Protein AF-A0A534JYT7-F1 (afdb_monomer_lite)

Structure (mmCIF, N/CA/C/O backbone):
data_AF-A0A534JYT7-F1
#
_entry.id   AF-A0A534JYT7-F1
#
loop_
_atom_site.group_PDB
_atom_site.id
_atom_site.type_symbol
_atom_site.label_atom_id
_atom_site.label_alt_id
_atom_site.label_comp_id
_atom_site.label_asym_id
_atom_site.label_entity_id
_atom_site.label_seq_id
_atom_site.pdbx_PDB_ins_code
_atom_site.Cartn_x
_atom_site.Cartn_y
_atom_site.Cartn_z
_atom_site.occupancy
_atom_site.B_iso_or_equiv
_atom_site.auth_seq_id
_atom_site.auth_comp_id
_atom_site.auth_asym_id
_atom_site.auth_atom_id
_atom_site.pdbx_PDB_model_num
ATOM 1 N N . MET A 1 1 ? -27.276 15.116 -18.207 1.00 42.22 1 MET A N 1
ATOM 2 C CA . MET A 1 1 ? -26.066 14.356 -18.590 1.00 42.22 1 MET A CA 1
ATOM 3 C C . MET A 1 1 ? -25.972 13.163 -17.653 1.00 42.22 1 MET A C 1
ATOM 5 O O . MET A 1 1 ? -25.553 13.329 -16.518 1.00 42.22 1 MET A O 1
ATOM 9 N N . ALA A 1 2 ? -26.489 12.004 -18.063 1.00 44.00 2 ALA A N 1
ATOM 10 C CA . ALA A 1 2 ? -26.330 10.777 -17.290 1.00 44.00 2 ALA A CA 1
ATOM 11 C C . ALA A 1 2 ? -24.912 10.260 -17.549 1.00 44.00 2 ALA A C 1
ATOM 13 O O . ALA A 1 2 ? -24.559 9.977 -18.691 1.00 44.00 2 ALA A O 1
ATOM 14 N N . THR A 1 3 ? -24.074 10.231 -16.518 1.00 52.25 3 THR A N 1
ATOM 15 C CA . THR A 1 3 ? -22.745 9.625 -16.580 1.00 52.25 3 THR A CA 1
ATOM 16 C C . THR A 1 3 ? -22.914 8.128 -16.798 1.00 52.25 3 THR A C 1
ATOM 18 O O . THR A 1 3 ? -23.460 7.409 -15.963 1.00 52.25 3 THR A O 1
ATOM 21 N N . ASP A 1 4 ? -22.483 7.665 -17.965 1.00 48.91 4 ASP A N 1
ATOM 22 C CA . ASP A 1 4 ? -22.637 6.290 -18.416 1.00 48.91 4 ASP A CA 1
ATOM 23 C C . ASP A 1 4 ? -21.633 5.387 -17.676 1.00 48.91 4 ASP A C 1
ATOM 25 O O . ASP A 1 4 ? -20.583 5.009 -18.196 1.00 48.91 4 ASP A O 1
ATOM 29 N N . ALA A 1 5 ? -21.920 5.084 -16.405 1.00 52.38 5 ALA A N 1
ATOM 30 C CA . ALA A 1 5 ? -21.049 4.338 -15.488 1.00 52.38 5 ALA A CA 1
ATOM 31 C C . ALA A 1 5 ? -20.598 2.968 -16.041 1.00 52.38 5 ALA A C 1
ATOM 33 O O . ALA A 1 5 ? -19.566 2.430 -15.633 1.00 52.38 5 ALA A O 1
ATOM 34 N N . ARG A 1 6 ? -21.340 2.423 -17.016 1.00 51.34 6 ARG A N 1
ATOM 35 C CA . ARG A 1 6 ? -21.021 1.178 -17.729 1.00 51.34 6 ARG A CA 1
ATOM 36 C C . ARG A 1 6 ? -19.762 1.283 -18.594 1.00 51.34 6 ARG A C 1
ATOM 38 O O . ARG A 1 6 ? -19.051 0.292 -18.734 1.00 51.34 6 ARG A O 1
ATOM 45 N N . THR A 1 7 ? -19.456 2.463 -19.135 1.00 54.25 7 THR A N 1
ATOM 46 C CA . THR A 1 7 ? -18.241 2.677 -19.942 1.00 54.25 7 THR A CA 1
ATOM 47 C C . THR A 1 7 ? -16.989 2.763 -19.069 1.00 54.25 7 THR A C 1
ATOM 49 O O . THR A 1 7 ? -15.990 2.118 -19.381 1.00 54.25 7 THR A O 1
ATOM 52 N N . GLY A 1 8 ? -17.077 3.457 -17.929 1.00 57.19 8 GLY A N 1
ATOM 53 C CA . GLY A 1 8 ? -15.963 3.653 -16.996 1.00 57.19 8 GLY A CA 1
ATOM 54 C C . GLY A 1 8 ? -15.476 2.360 -16.339 1.00 57.19 8 GLY A C 1
ATOM 55 O O . GLY A 1 8 ? -14.277 2.086 -16.312 1.00 57.19 8 GLY A O 1
ATOM 56 N N . PHE A 1 9 ? -16.396 1.512 -15.868 1.00 57.59 9 PHE A N 1
ATOM 57 C CA . PHE A 1 9 ? -16.016 0.262 -15.201 1.00 57.59 9 PHE A CA 1
ATOM 58 C C . PHE A 1 9 ? -15.329 -0.707 -16.176 1.00 57.59 9 PHE A C 1
ATOM 60 O O . PHE A 1 9 ? -14.263 -1.246 -15.881 1.00 57.59 9 PHE A O 1
ATOM 67 N N . ALA A 1 10 ? -15.887 -0.874 -17.380 1.00 59.84 10 ALA A N 1
ATOM 68 C CA . ALA A 1 10 ? -15.301 -1.717 -18.420 1.00 59.84 10 ALA A CA 1
ATOM 69 C C . ALA A 1 10 ? -13.931 -1.199 -18.901 1.00 59.84 10 ALA A C 1
ATOM 71 O O . ALA A 1 10 ? -13.044 -2.008 -19.186 1.00 59.84 10 ALA A O 1
ATOM 72 N N . SER A 1 11 ? -13.725 0.126 -18.959 1.00 65.31 11 SER A N 1
ATOM 73 C CA . SER A 1 11 ? -12.408 0.700 -19.257 1.00 65.31 11 SER A CA 1
ATOM 74 C C . SER A 1 11 ? -11.395 0.452 -18.140 1.00 65.31 11 SER A C 1
ATOM 76 O O . SER A 1 11 ? -10.273 0.054 -18.442 1.00 65.31 11 SER A O 1
ATOM 78 N N . SER A 1 12 ? -11.785 0.579 -16.866 1.00 66.31 12 SER A N 1
ATOM 79 C CA . SER A 1 12 ? -10.890 0.317 -15.729 1.00 66.31 12 SER A CA 1
ATOM 80 C C . SER A 1 12 ? -10.430 -1.141 -15.678 1.00 66.31 12 SER A C 1
ATOM 82 O O . SER A 1 12 ? -9.246 -1.400 -15.476 1.00 66.31 12 SER A O 1
ATOM 84 N N . TRP A 1 13 ? -11.324 -2.099 -15.946 1.00 65.00 13 TRP A N 1
ATOM 85 C CA . TRP A 1 13 ? -10.957 -3.518 -16.049 1.00 65.00 13 TRP A CA 1
ATOM 86 C C . TRP A 1 13 ? -9.996 -3.797 -17.201 1.00 65.00 13 TRP A C 1
ATOM 88 O O . TRP A 1 13 ? -9.064 -4.587 -17.063 1.00 65.00 13 TRP A O 1
ATOM 98 N N . ARG A 1 14 ? -10.201 -3.134 -18.341 1.00 71.94 14 ARG A N 1
ATOM 99 C CA . ARG A 1 14 ? -9.328 -3.282 -19.507 1.00 71.94 14 ARG A CA 1
ATOM 100 C C . ARG A 1 14 ? -7.946 -2.667 -19.272 1.00 71.94 14 ARG A C 1
ATOM 102 O O . ARG A 1 14 ? -6.963 -3.223 -19.754 1.00 71.94 14 ARG A O 1
ATOM 109 N N . GLU A 1 15 ? -7.864 -1.564 -18.531 1.00 69.81 15 GLU A N 1
ATOM 110 C CA . GLU A 1 15 ? -6.591 -0.981 -18.091 1.00 69.81 15 GLU A CA 1
ATOM 111 C C . GLU A 1 15 ? -5.851 -1.896 -17.114 1.00 69.81 15 GLU A C 1
ATOM 113 O O . GLU A 1 15 ? -4.660 -2.140 -17.300 1.00 69.81 15 GLU A O 1
ATOM 118 N N . LEU A 1 16 ? -6.554 -2.467 -16.131 1.00 66.81 16 LEU A N 1
ATOM 119 C CA . LEU A 1 16 ? -5.986 -3.459 -15.213 1.00 66.81 16 LEU A CA 1
ATOM 120 C C . LEU A 1 16 ? -5.466 -4.697 -15.956 1.00 66.81 16 LEU A C 1
ATOM 122 O O . LEU A 1 16 ? -4.387 -5.189 -15.648 1.00 66.81 16 LEU A O 1
ATOM 126 N N . ALA A 1 17 ? -6.183 -5.173 -16.976 1.00 71.00 17 ALA A N 1
ATOM 127 C CA . ALA A 1 17 ? -5.774 -6.339 -17.761 1.00 71.00 17 ALA A CA 1
ATOM 128 C C . ALA A 1 17 ? -4.509 -6.108 -18.611 1.00 71.00 17 ALA A C 1
ATOM 130 O O . ALA A 1 17 ? -3.848 -7.067 -19.002 1.00 71.00 17 ALA A O 1
ATOM 131 N N . ARG A 1 18 ? -4.174 -4.851 -18.924 1.00 79.81 18 ARG A N 1
ATOM 132 C CA . ARG A 1 18 ? -2.972 -4.474 -19.695 1.00 79.81 18 ARG A CA 1
ATOM 133 C C . ARG A 1 18 ? -1.846 -3.942 -18.813 1.00 79.81 18 ARG A C 1
ATOM 135 O O . ARG A 1 18 ? -0.859 -3.412 -19.319 1.00 79.81 18 ARG A O 1
ATOM 142 N N . MET A 1 19 ? -2.018 -4.042 -17.504 1.00 81.12 19 MET A N 1
ATOM 143 C CA . MET A 1 19 ? -1.093 -3.510 -16.529 1.00 81.12 19 MET A CA 1
ATOM 144 C C . MET A 1 19 ? 0.257 -4.239 -16.599 1.00 81.12 19 MET A C 1
ATOM 146 O O . MET A 1 19 ? 0.283 -5.472 -16.597 1.00 81.12 19 MET A O 1
ATOM 150 N N . PRO A 1 20 ? 1.386 -3.508 -16.628 1.00 82.75 20 PRO A N 1
ATOM 151 C CA . PRO A 1 20 ? 2.700 -4.122 -16.530 1.00 82.75 20 PRO A CA 1
ATOM 152 C C . PRO A 1 20 ? 2.831 -4.937 -15.239 1.00 82.75 20 PRO A C 1
ATOM 154 O O . PRO A 1 20 ? 2.499 -4.453 -14.155 1.00 82.75 20 PRO A O 1
ATOM 157 N N . THR A 1 21 ? 3.354 -6.161 -15.340 1.00 88.44 21 THR A N 1
ATOM 158 C CA . THR A 1 21 ? 3.386 -7.135 -14.234 1.00 88.44 21 THR A CA 1
ATOM 159 C C . THR A 1 21 ? 4.075 -6.600 -12.978 1.00 88.44 21 THR A C 1
ATOM 161 O O . THR A 1 21 ? 3.631 -6.874 -11.867 1.00 88.44 21 THR A O 1
ATOM 164 N N . PHE A 1 22 ? 5.114 -5.776 -13.135 1.00 85.81 22 PHE A N 1
ATOM 165 C CA . PHE A 1 22 ? 5.847 -5.182 -12.012 1.00 85.81 22 PHE A CA 1
ATOM 166 C C . PHE A 1 22 ? 5.006 -4.200 -11.181 1.00 85.81 22 PHE A C 1
ATOM 168 O O . PHE A 1 22 ? 5.313 -3.960 -10.018 1.00 85.81 22 PHE A O 1
ATOM 175 N N . GLN A 1 23 ? 3.926 -3.646 -11.738 1.00 89.75 23 GLN A N 1
ATOM 176 C CA . GLN A 1 23 ? 3.040 -2.744 -11.003 1.00 89.75 23 GLN A CA 1
ATOM 177 C C . GLN A 1 23 ? 2.010 -3.517 -10.161 1.00 89.75 23 GLN A C 1
ATOM 179 O O . GLN A 1 23 ? 1.426 -2.945 -9.239 1.00 89.75 23 GLN A O 1
ATOM 184 N N . VAL A 1 24 ? 1.751 -4.798 -10.471 1.00 91.94 24 VAL A N 1
ATOM 185 C CA . VAL A 1 24 ? 0.688 -5.600 -9.833 1.00 91.94 24 VAL A CA 1
ATOM 186 C C . VAL A 1 24 ? 0.878 -5.689 -8.314 1.00 91.94 24 VAL A C 1
ATOM 188 O O . VAL A 1 24 ? -0.090 -5.434 -7.595 1.00 91.94 24 VAL A O 1
ATOM 191 N N . PRO A 1 25 ? 2.094 -5.941 -7.788 1.00 93.69 25 PRO A N 1
ATOM 192 C CA . PRO A 1 25 ? 2.328 -5.926 -6.346 1.00 93.69 25 PRO A CA 1
ATOM 193 C C . PRO A 1 25 ? 2.029 -4.569 -5.695 1.00 93.69 25 PRO A C 1
ATOM 195 O O . PRO A 1 25 ? 1.471 -4.540 -4.603 1.00 93.69 25 PRO A O 1
ATOM 198 N N . VAL A 1 26 ? 2.325 -3.449 -6.371 1.00 94.44 26 VAL A N 1
ATOM 199 C CA . VAL A 1 26 ? 2.047 -2.095 -5.851 1.00 94.44 26 VAL A CA 1
ATOM 200 C C . VAL A 1 26 ? 0.550 -1.864 -5.697 1.00 94.44 26 VAL A C 1
ATOM 202 O O . VAL A 1 26 ? 0.099 -1.402 -4.650 1.00 94.44 26 VAL A O 1
ATOM 205 N N . VAL A 1 27 ? -0.232 -2.203 -6.724 1.00 94.00 27 VAL A N 1
ATOM 206 C CA . VAL A 1 27 ? -1.688 -2.022 -6.677 1.00 94.00 27 VAL A CA 1
ATOM 207 C C . VAL A 1 27 ? -2.316 -2.950 -5.650 1.00 94.00 27 VAL A C 1
ATOM 209 O O . VAL A 1 27 ? -3.147 -2.494 -4.873 1.00 94.00 27 VAL A O 1
ATOM 212 N N . LEU A 1 28 ? -1.898 -4.218 -5.590 1.00 93.88 28 LEU A N 1
ATOM 213 C CA . LEU A 1 28 ? -2.399 -5.157 -4.586 1.00 93.88 28 LEU A CA 1
ATOM 214 C C . LEU A 1 28 ? -2.061 -4.698 -3.166 1.00 93.88 28 LEU A C 1
ATOM 216 O O . LEU A 1 28 ? -2.954 -4.644 -2.326 1.00 93.88 28 LEU A O 1
ATOM 220 N N . GLY A 1 29 ? -0.806 -4.325 -2.906 1.00 94.50 29 GLY A N 1
ATOM 221 C CA . GLY A 1 29 ? -0.377 -3.828 -1.601 1.00 94.50 29 GLY A CA 1
ATOM 222 C C . GLY A 1 29 ? -1.163 -2.588 -1.182 1.00 94.50 29 GLY A C 1
ATOM 223 O O . GLY A 1 29 ? -1.782 -2.582 -0.119 1.00 94.50 29 GLY A O 1
ATOM 224 N N . GLY A 1 30 ? -1.220 -1.575 -2.051 1.00 93.69 30 GLY A N 1
ATOM 225 C CA . GLY A 1 30 ? -1.929 -0.327 -1.772 1.00 93.69 30 GLY A CA 1
ATOM 226 C C . GLY A 1 30 ? -3.435 -0.514 -1.573 1.00 93.69 30 GLY A C 1
ATOM 227 O O . GLY A 1 30 ? -4.015 0.012 -0.623 1.00 93.69 30 GLY A O 1
ATOM 228 N N . PHE A 1 31 ? -4.070 -1.312 -2.433 1.00 95.81 31 PHE A N 1
ATOM 229 C CA . PHE A 1 31 ? -5.506 -1.576 -2.373 1.00 95.81 31 PHE A CA 1
ATOM 230 C C . PHE A 1 31 ? -5.902 -2.383 -1.134 1.00 95.81 31 PHE A C 1
ATOM 232 O O . PHE A 1 31 ? -6.856 -2.017 -0.449 1.00 95.81 31 PHE A O 1
ATOM 239 N N . ILE A 1 32 ? -5.162 -3.453 -0.816 1.00 96.06 32 ILE A N 1
ATOM 240 C CA . ILE A 1 32 ? -5.427 -4.278 0.370 1.00 96.06 32 ILE A CA 1
ATOM 241 C C . ILE A 1 32 ? -5.228 -3.449 1.640 1.00 96.06 32 ILE A C 1
ATOM 243 O O . ILE A 1 32 ? -6.086 -3.498 2.518 1.00 96.06 32 ILE A O 1
ATOM 247 N N . ALA A 1 33 ? -4.157 -2.651 1.730 1.00 96.25 33 ALA A N 1
ATOM 248 C CA . ALA A 1 33 ? -3.920 -1.783 2.885 1.00 96.25 33 ALA A CA 1
ATOM 249 C C . ALA A 1 33 ? -5.092 -0.818 3.111 1.00 96.25 33 ALA A C 1
ATOM 251 O O . ALA A 1 33 ? -5.643 -0.754 4.212 1.00 96.25 33 ALA A O 1
ATOM 252 N N . ALA A 1 34 ? -5.533 -0.136 2.049 1.00 96.25 34 ALA A N 1
ATOM 253 C CA . ALA A 1 34 ? -6.637 0.809 2.134 1.00 96.25 34 ALA A CA 1
ATOM 254 C C . ALA A 1 34 ? -7.959 0.133 2.526 1.00 96.25 34 ALA A C 1
ATOM 256 O O . ALA A 1 34 ? -8.641 0.604 3.436 1.00 96.25 34 ALA A O 1
ATOM 257 N N . LEU A 1 35 ? -8.312 -0.987 1.887 1.00 96.06 35 LEU A N 1
ATOM 258 C CA . LEU A 1 35 ? -9.551 -1.700 2.201 1.00 96.06 35 LEU A CA 1
ATOM 259 C C . LEU A 1 35 ? -9.562 -2.262 3.616 1.00 96.06 35 LEU A C 1
ATOM 261 O O . LEU A 1 35 ? -10.567 -2.126 4.310 1.00 96.06 35 LEU A O 1
ATOM 265 N N . VAL A 1 36 ? -8.469 -2.887 4.054 1.00 95.75 36 VAL A N 1
ATOM 266 C CA . VAL A 1 36 ? -8.404 -3.457 5.401 1.00 95.75 36 VAL A CA 1
ATOM 267 C C . VAL A 1 36 ? -8.507 -2.351 6.445 1.00 95.75 36 VAL A C 1
ATOM 269 O O . VAL A 1 36 ? -9.264 -2.516 7.397 1.00 95.75 36 VAL A O 1
ATOM 272 N N . GLY A 1 37 ? -7.855 -1.201 6.243 1.00 93.62 37 GLY A N 1
ATOM 273 C CA . GLY A 1 37 ? -8.025 -0.040 7.119 1.00 93.62 37 GLY A CA 1
ATOM 274 C C . GLY A 1 37 ? -9.484 0.432 7.194 1.00 93.62 37 GLY A C 1
ATOM 275 O O . GLY A 1 37 ? -10.050 0.537 8.282 1.00 93.62 37 GLY A O 1
ATOM 276 N N . ILE A 1 38 ? -10.131 0.631 6.040 1.00 94.94 38 ILE A N 1
ATOM 277 C CA . ILE A 1 38 ? -11.539 1.063 5.966 1.00 94.94 38 ILE A CA 1
ATOM 278 C C . ILE A 1 38 ? -12.470 0.062 6.663 1.00 94.94 38 ILE A C 1
ATOM 280 O O . ILE A 1 38 ? -13.314 0.460 7.466 1.00 94.94 38 ILE A O 1
ATOM 284 N N . PHE A 1 39 ? -12.326 -1.234 6.381 1.00 95.69 39 PHE A N 1
ATOM 285 C CA . PHE A 1 39 ? -13.197 -2.253 6.963 1.00 95.69 39 PHE A CA 1
ATOM 286 C C . PHE A 1 39 ? -12.957 -2.445 8.454 1.00 95.69 39 PHE A C 1
ATOM 288 O O . PHE A 1 39 ? -13.925 -2.602 9.192 1.00 95.69 39 PHE A O 1
ATOM 295 N N . THR A 1 40 ? -11.704 -2.379 8.907 1.00 94.06 40 THR A N 1
ATOM 296 C CA . THR A 1 40 ? -11.378 -2.447 10.339 1.00 94.06 40 THR A CA 1
ATOM 297 C C . THR A 1 40 ? -12.116 -1.344 11.089 1.00 94.06 40 THR A C 1
ATOM 299 O O . THR A 1 40 ? -12.852 -1.633 12.029 1.00 94.06 40 THR A O 1
ATOM 302 N N . TYR A 1 41 ? -12.044 -0.105 10.590 1.00 92.69 41 TYR A N 1
ATOM 303 C CA . TYR A 1 41 ? -12.783 1.002 11.189 1.00 92.69 41 TYR A CA 1
ATOM 304 C C . TYR A 1 41 ? -14.303 0.797 11.168 1.00 92.69 41 TYR A C 1
ATOM 306 O O . TYR A 1 41 ? -14.975 1.005 12.178 1.00 92.69 41 TYR A O 1
ATOM 314 N N . ALA A 1 42 ? -14.854 0.378 10.026 1.00 92.94 42 ALA A N 1
ATOM 315 C CA . ALA A 1 42 ? -16.290 0.159 9.887 1.00 92.94 42 ALA A CA 1
ATOM 316 C C . ALA A 1 42 ? -16.802 -0.899 10.878 1.00 92.94 42 ALA A C 1
ATOM 318 O O . ALA A 1 42 ? -17.847 -0.707 11.500 1.00 92.94 42 ALA A O 1
ATOM 319 N N . PHE A 1 43 ? -16.060 -1.992 11.071 1.00 93.31 43 PHE A N 1
ATOM 320 C CA . PHE A 1 43 ? -16.428 -3.026 12.034 1.00 93.31 43 PHE A CA 1
ATOM 321 C C . PHE A 1 43 ? -16.327 -2.548 13.480 1.00 93.31 43 PHE A C 1
ATOM 323 O O . PHE A 1 43 ? -17.197 -2.895 14.278 1.00 93.31 43 PHE A O 1
ATOM 330 N N . ASP A 1 44 ? -15.324 -1.741 13.819 1.00 91.19 44 ASP A N 1
ATOM 331 C CA . ASP A 1 44 ? -15.195 -1.177 15.164 1.00 91.19 44 ASP A CA 1
ATOM 332 C C . ASP A 1 44 ? -16.350 -0.219 15.484 1.00 91.19 44 ASP A C 1
ATOM 334 O O . ASP A 1 44 ? -16.947 -0.309 16.559 1.00 91.19 44 ASP A O 1
ATOM 338 N N . ALA A 1 45 ? -16.749 0.618 14.522 1.00 91.56 45 ALA A N 1
ATOM 339 C CA . ALA A 1 45 ? -17.907 1.497 14.663 1.00 91.56 45 ALA A CA 1
ATOM 340 C C . ALA A 1 45 ? -19.224 0.716 14.833 1.00 91.56 45 ALA A C 1
ATOM 342 O O . ALA A 1 45 ? -20.041 1.045 15.695 1.00 91.56 45 ALA A O 1
ATOM 343 N N . VAL A 1 46 ? -19.421 -0.358 14.057 1.00 93.69 46 VAL A N 1
ATOM 344 C CA . VAL A 1 46 ? -20.605 -1.229 14.176 1.00 93.69 46 VAL A CA 1
ATOM 345 C C . VAL A 1 46 ? -20.641 -1.930 15.534 1.00 93.69 46 VAL A C 1
ATOM 347 O O . VAL A 1 46 ? -21.679 -1.929 16.192 1.00 93.69 46 VAL A O 1
ATOM 350 N N . LYS A 1 47 ? -19.513 -2.487 15.992 1.00 92.44 47 LYS A N 1
ATOM 351 C CA . LYS A 1 47 ? -19.420 -3.159 17.299 1.00 92.44 47 LYS A CA 1
ATOM 352 C C . LYS A 1 47 ? -19.703 -2.209 18.458 1.00 92.44 47 LYS A C 1
ATOM 354 O O . LYS A 1 47 ? -20.356 -2.604 19.417 1.00 92.44 47 LYS A O 1
ATOM 359 N N . ALA A 1 48 ? -19.237 -0.967 18.363 1.00 91.12 48 ALA A N 1
ATOM 360 C CA . ALA A 1 48 ? -19.490 0.057 19.369 1.00 91.12 48 ALA A CA 1
ATOM 361 C C . ALA A 1 48 ? -20.881 0.706 19.249 1.00 91.12 48 ALA A C 1
ATOM 363 O O . ALA A 1 48 ? -21.271 1.455 20.141 1.00 91.12 48 ALA A O 1
ATOM 364 N N . SER A 1 49 ? -21.620 0.452 18.158 1.00 89.62 49 SER A N 1
ATOM 365 C CA . SER A 1 49 ? -22.867 1.158 17.809 1.00 89.62 49 SER A CA 1
ATOM 366 C C . SER A 1 49 ? -22.731 2.688 17.855 1.00 89.62 49 SER A C 1
ATOM 368 O O . SER A 1 49 ? -23.681 3.406 18.160 1.00 89.62 49 SER A O 1
ATOM 370 N N . ALA A 1 50 ? -21.529 3.193 17.574 1.00 87.56 50 ALA A N 1
ATOM 371 C CA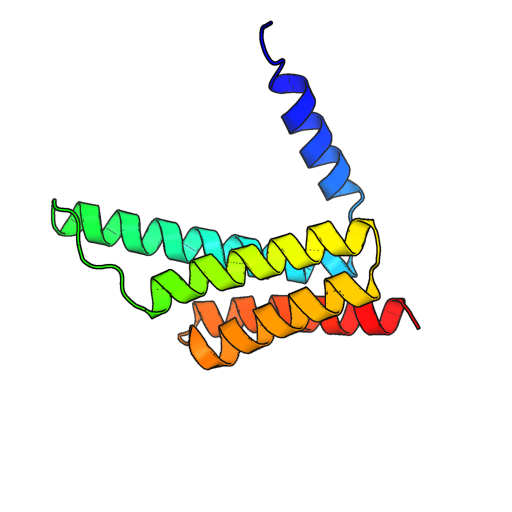 . ALA A 1 50 ? -21.170 4.599 17.679 1.00 87.56 50 ALA A CA 1
ATOM 372 C C . ALA A 1 50 ? -19.950 4.904 16.802 1.00 87.56 50 ALA A C 1
ATOM 374 O O . ALA A 1 50 ? -19.197 4.012 16.415 1.00 87.56 50 ALA A O 1
ATOM 375 N N . ILE A 1 51 ? -19.728 6.186 16.516 1.00 85.25 51 ILE A N 1
ATOM 376 C CA . ILE A 1 51 ? -18.488 6.637 15.883 1.00 85.25 51 ILE A CA 1
ATOM 377 C C . ILE A 1 51 ? -17.369 6.540 16.921 1.00 85.25 51 ILE A C 1
ATOM 379 O O . ILE A 1 51 ? -17.409 7.211 17.952 1.00 85.25 51 ILE A O 1
ATOM 383 N N . VAL A 1 52 ? -16.375 5.700 16.641 1.00 85.94 52 VAL A N 1
ATOM 384 C CA . VAL A 1 52 ? -15.212 5.480 17.511 1.00 85.94 52 VAL A CA 1
ATOM 385 C C . VAL A 1 52 ? -14.028 6.295 16.994 1.00 85.94 52 VAL A C 1
ATOM 387 O O . VAL A 1 52 ? -13.938 6.595 15.799 1.00 85.94 52 VAL A O 1
ATOM 390 N N . ALA A 1 53 ? -13.110 6.658 17.889 1.00 89.12 53 ALA A N 1
ATOM 391 C CA . ALA A 1 53 ? -11.821 7.210 17.497 1.00 89.12 53 ALA A CA 1
ATOM 392 C C . ALA A 1 53 ? -11.048 6.193 16.640 1.00 89.12 53 ALA A C 1
ATOM 394 O O . ALA A 1 53 ? -10.912 5.029 17.013 1.00 89.12 53 ALA A O 1
ATOM 395 N N . VAL A 1 54 ? -10.546 6.637 15.487 1.00 88.50 54 VAL A N 1
ATOM 396 C CA . VAL A 1 54 ? -9.758 5.790 14.585 1.00 88.50 54 VAL A CA 1
ATOM 397 C C . VAL A 1 54 ? -8.368 5.579 15.189 1.00 88.50 54 VAL A C 1
ATOM 399 O O . VAL A 1 54 ? -7.718 6.546 15.593 1.00 88.50 54 VAL A O 1
ATOM 402 N N . SER A 1 55 ? -7.888 4.335 15.234 1.00 90.19 55 SER A N 1
ATOM 403 C CA . SER A 1 55 ? -6.512 4.059 15.655 1.00 90.19 55 SER A CA 1
ATOM 404 C C . SER A 1 55 ? -5.506 4.591 14.628 1.00 90.19 55 SER A C 1
ATOM 406 O O . SER A 1 55 ? -5.778 4.645 13.426 1.00 90.19 55 SER A O 1
ATOM 408 N N . ALA A 1 56 ? -4.312 4.965 15.096 1.00 91.12 56 ALA A N 1
ATOM 409 C CA . ALA A 1 56 ? -3.258 5.468 14.217 1.00 91.12 56 ALA A CA 1
ATOM 410 C C . ALA A 1 56 ? -2.875 4.443 13.132 1.00 91.12 56 ALA A C 1
ATOM 412 O O . ALA A 1 56 ? -2.720 4.813 11.974 1.00 91.12 56 ALA A O 1
ATOM 413 N N . GLU A 1 57 ? -2.806 3.155 13.484 1.00 91.19 57 GLU A N 1
ATOM 414 C CA . GLU A 1 57 ? -2.557 2.056 12.540 1.00 91.19 57 GLU A CA 1
ATOM 415 C C . GLU A 1 57 ? -3.555 2.063 11.378 1.00 91.19 57 GLU A C 1
ATOM 417 O O . GLU A 1 57 ? -3.153 2.053 10.214 1.00 91.19 57 GLU A O 1
ATOM 422 N N . VAL A 1 58 ? -4.853 2.153 11.678 1.00 92.44 58 VAL A N 1
ATOM 423 C CA . VAL A 1 58 ? -5.904 2.170 10.655 1.00 92.44 58 VAL A CA 1
ATOM 424 C C . VAL A 1 58 ? -5.773 3.395 9.751 1.00 92.44 58 VAL A C 1
ATOM 426 O O . VAL A 1 58 ? -5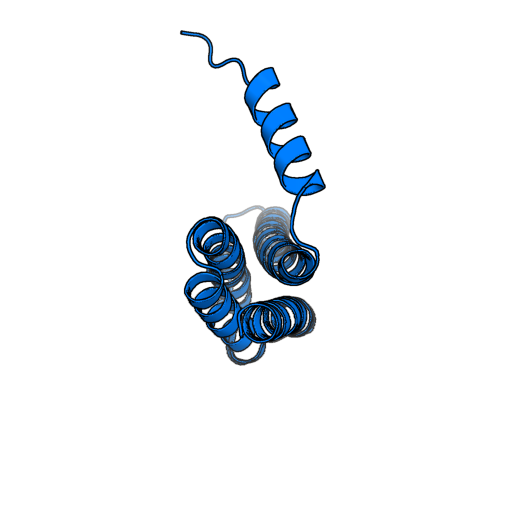.880 3.271 8.530 1.00 92.44 58 VAL A O 1
ATOM 429 N N . ILE A 1 59 ? -5.481 4.565 10.323 1.00 94.69 59 ILE A N 1
ATOM 430 C CA . ILE A 1 59 ? -5.236 5.789 9.549 1.00 94.69 59 ILE A CA 1
ATOM 431 C C . ILE A 1 59 ? -4.048 5.589 8.598 1.00 94.69 59 ILE A C 1
ATOM 433 O O . ILE A 1 59 ? -4.147 5.894 7.409 1.00 94.69 59 ILE A O 1
ATOM 437 N N . TYR A 1 60 ? -2.934 5.052 9.097 1.00 95.75 60 TYR A N 1
ATOM 438 C CA . TYR A 1 60 ? -1.724 4.855 8.303 1.00 95.75 60 TYR A CA 1
ATOM 439 C C . TYR A 1 60 ? -1.902 3.810 7.203 1.00 95.75 60 TYR A C 1
ATOM 441 O O . TYR A 1 60 ? -1.434 4.036 6.086 1.00 95.75 60 TYR A O 1
ATOM 449 N N . LEU A 1 61 ? -2.627 2.718 7.463 1.00 96.12 61 LEU A N 1
ATOM 450 C CA . LEU A 1 61 ? -2.985 1.734 6.438 1.00 96.12 61 LEU A CA 1
ATOM 451 C C . LEU A 1 61 ? -3.738 2.385 5.274 1.00 96.12 61 LEU A C 1
ATOM 453 O O . LEU A 1 61 ? -3.409 2.144 4.112 1.00 96.12 61 LEU A O 1
ATOM 457 N N . VAL A 1 62 ? -4.706 3.253 5.576 1.00 96.19 62 VAL A N 1
ATOM 458 C CA . VAL A 1 62 ? -5.481 3.951 4.544 1.00 96.19 62 VAL A CA 1
ATOM 459 C C . VAL A 1 62 ? -4.617 4.950 3.784 1.00 96.19 62 VAL A C 1
ATOM 461 O O . VAL A 1 62 ? -4.563 4.897 2.556 1.00 96.19 62 VAL A O 1
ATOM 464 N N . ILE A 1 63 ? -3.910 5.838 4.487 1.00 96.69 63 ILE A N 1
ATOM 465 C CA . ILE A 1 63 ? -3.118 6.902 3.856 1.00 96.69 63 ILE A CA 1
ATOM 466 C C . ILE A 1 63 ? -2.013 6.312 2.976 1.00 96.69 63 ILE A C 1
ATOM 468 O O . ILE A 1 63 ? -1.896 6.670 1.802 1.00 96.69 63 ILE A O 1
ATOM 472 N N . PHE A 1 64 ? -1.216 5.386 3.509 1.00 96.94 64 PHE A N 1
ATOM 473 C CA . PHE A 1 64 ? -0.107 4.816 2.750 1.00 96.94 64 PHE A CA 1
ATOM 474 C C . PHE A 1 64 ? -0.578 3.800 1.705 1.00 96.94 64 PHE A C 1
ATOM 476 O O . PHE A 1 64 ? 0.036 3.702 0.642 1.00 96.94 64 PHE A O 1
ATOM 483 N N . GLY A 1 65 ? -1.713 3.130 1.928 1.00 95.50 65 GLY A N 1
ATOM 484 C CA . GLY A 1 65 ? -2.385 2.350 0.891 1.00 95.50 65 GLY A CA 1
ATOM 485 C C . GLY A 1 65 ? -2.763 3.207 -0.321 1.00 95.50 65 GLY A C 1
ATOM 486 O O . GLY A 1 65 ? -2.428 2.873 -1.461 1.00 95.50 65 GLY A O 1
ATOM 487 N N . ILE A 1 66 ? -3.362 4.378 -0.076 1.00 97.00 66 ILE A N 1
ATOM 488 C CA . ILE A 1 66 ? -3.681 5.365 -1.118 1.00 97.00 66 ILE A CA 1
ATOM 489 C C . ILE A 1 66 ? -2.408 5.863 -1.807 1.00 97.00 66 ILE A C 1
A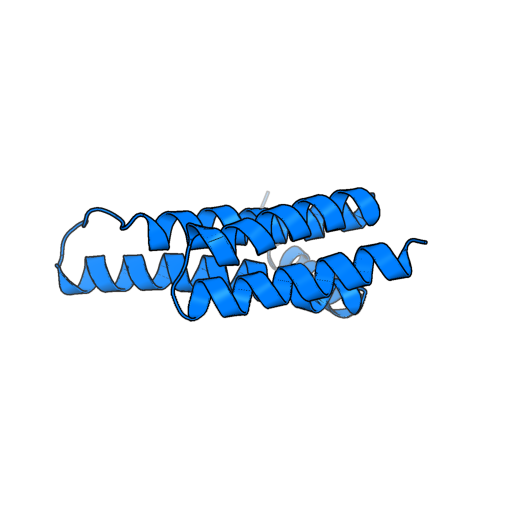TOM 491 O O . ILE A 1 66 ? -2.375 5.923 -3.034 1.00 97.00 66 ILE A O 1
ATOM 495 N N . PHE A 1 67 ? -1.339 6.172 -1.069 1.00 96.00 67 PHE A N 1
ATOM 496 C CA . PHE A 1 67 ? -0.072 6.581 -1.684 1.00 96.00 67 PHE A CA 1
ATOM 497 C C . PHE A 1 67 ? 0.531 5.503 -2.590 1.00 96.00 67 PHE A C 1
ATOM 499 O O . PHE A 1 67 ? 1.047 5.844 -3.654 1.00 96.00 67 PHE A O 1
ATOM 506 N N . GLY A 1 68 ? 0.393 4.216 -2.258 1.00 93.19 68 GLY A N 1
ATOM 507 C CA . GLY A 1 68 ? 0.753 3.126 -3.170 1.00 93.19 68 GLY A CA 1
ATOM 508 C C . GLY A 1 68 ? -0.020 3.192 -4.496 1.00 93.19 68 GLY A C 1
ATOM 509 O O . GLY A 1 68 ? 0.570 3.114 -5.575 1.00 93.19 68 GLY A O 1
ATOM 510 N N . LEU A 1 69 ? -1.334 3.435 -4.434 1.00 95.62 69 LEU A N 1
ATOM 511 C CA . LEU A 1 69 ? -2.192 3.594 -5.619 1.00 95.62 69 LEU A CA 1
ATOM 512 C C . LEU A 1 69 ? -1.888 4.875 -6.418 1.00 95.62 69 LEU A C 1
ATOM 514 O O . LEU A 1 69 ? -1.975 4.883 -7.651 1.00 95.62 69 LEU A O 1
ATOM 518 N N . ILE A 1 70 ? -1.483 5.952 -5.741 1.00 94.06 70 ILE A N 1
ATOM 519 C CA . ILE A 1 70 ? -0.965 7.158 -6.397 1.00 94.06 70 ILE A CA 1
ATOM 520 C C . ILE A 1 70 ? 0.344 6.829 -7.118 1.00 94.06 70 ILE A C 1
ATOM 522 O O . ILE A 1 70 ? 0.495 7.207 -8.276 1.00 94.06 70 ILE A O 1
ATOM 526 N N . GLY A 1 71 ? 1.253 6.070 -6.499 1.00 91.88 71 GLY A N 1
ATOM 527 C CA . GLY A 1 71 ? 2.486 5.606 -7.139 1.00 91.88 71 GLY A CA 1
ATOM 528 C C . GLY A 1 71 ? 2.220 4.827 -8.430 1.00 9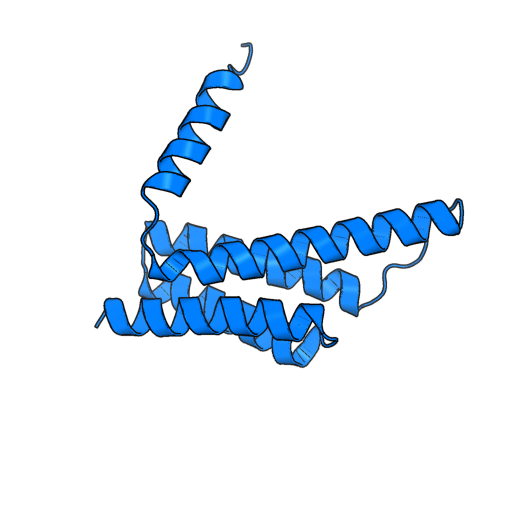1.88 71 GLY A C 1
ATOM 529 O O . GLY A 1 71 ? 2.852 5.090 -9.455 1.00 91.88 71 GLY A O 1
ATOM 530 N N . TYR A 1 72 ? 1.212 3.951 -8.437 1.00 92.75 72 TYR A N 1
ATOM 531 C CA . TYR A 1 72 ? 0.730 3.307 -9.664 1.00 92.75 72 TYR A CA 1
ATOM 532 C C . TYR A 1 72 ? 0.237 4.322 -10.708 1.00 92.75 72 TYR A C 1
ATOM 534 O O . TYR A 1 72 ? 0.649 4.267 -11.866 1.00 92.75 72 TYR A O 1
ATOM 542 N N . SER A 1 73 ? -0.597 5.282 -10.305 1.00 91.56 73 SER A N 1
ATOM 543 C CA . SER A 1 73 ? -1.130 6.302 -11.219 1.00 91.56 73 SER A CA 1
ATOM 544 C C . SER A 1 73 ? -0.018 7.155 -11.840 1.00 91.56 73 SER A C 1
ATOM 546 O O . SER A 1 73 ? -0.010 7.377 -13.048 1.00 91.56 73 SER A O 1
ATOM 548 N N . VAL A 1 74 ? 0.973 7.561 -11.043 1.00 93.25 74 VAL A N 1
ATOM 549 C CA . VAL A 1 74 ? 2.163 8.290 -11.511 1.00 93.25 74 VAL A CA 1
ATOM 550 C C . VAL A 1 74 ? 3.006 7.422 -12.452 1.00 93.25 74 VAL A C 1
ATOM 552 O O . VAL A 1 74 ? 3.518 7.927 -13.452 1.00 93.25 74 VAL A O 1
ATOM 555 N N . SER A 1 75 ? 3.089 6.110 -12.201 1.00 91.25 75 SER A N 1
ATOM 556 C CA . SER A 1 75 ? 3.837 5.163 -13.044 1.00 91.25 75 SER A CA 1
ATOM 557 C C . SER A 1 75 ? 3.302 5.057 -14.474 1.00 91.25 75 SER A C 1
ATOM 559 O O . SER A 1 75 ? 4.050 4.653 -15.361 1.00 91.25 75 SER A O 1
ATOM 561 N N . LYS A 1 76 ? 2.040 5.441 -14.726 1.00 88.12 76 LYS A N 1
ATOM 562 C CA . LYS A 1 76 ? 1.477 5.519 -16.087 1.00 88.12 76 LYS A CA 1
ATOM 563 C C . LYS A 1 76 ? 2.149 6.601 -16.942 1.00 88.12 76 LYS A C 1
ATOM 565 O O . LYS A 1 76 ? 2.144 6.497 -18.164 1.00 88.12 76 LYS A O 1
ATOM 570 N N . HIS A 1 77 ? 2.726 7.620 -16.306 1.00 91.50 77 HIS A N 1
ATOM 571 C CA . HIS A 1 77 ? 3.411 8.729 -16.973 1.00 91.50 77 HIS A CA 1
ATOM 572 C C . HIS A 1 77 ? 4.930 8.659 -16.811 1.00 91.50 77 HIS A C 1
ATOM 574 O O . HIS A 1 77 ? 5.667 8.999 -17.732 1.00 91.50 77 HIS A O 1
ATOM 580 N N . ASN A 1 78 ? 5.408 8.225 -15.642 1.00 93.31 78 ASN A N 1
ATOM 581 C CA . ASN A 1 78 ? 6.826 8.070 -15.351 1.00 93.31 78 ASN A CA 1
ATOM 582 C C . ASN A 1 78 ? 7.030 6.933 -14.337 1.00 93.31 78 ASN A C 1
ATOM 584 O O . ASN A 1 78 ? 6.741 7.084 -13.147 1.00 93.31 78 ASN A O 1
ATOM 588 N N . VAL A 1 79 ? 7.549 5.799 -14.819 1.00 92.00 79 VAL A N 1
ATOM 589 C CA . VAL A 1 79 ? 7.752 4.580 -14.018 1.00 92.00 79 VAL A CA 1
ATOM 590 C C . VAL A 1 79 ? 8.718 4.811 -12.856 1.00 92.00 79 VAL A C 1
ATOM 592 O O . VAL A 1 79 ? 8.468 4.309 -11.763 1.00 92.00 79 VAL A O 1
ATOM 595 N N . GLN A 1 80 ? 9.780 5.596 -13.046 1.00 93.50 80 GLN A N 1
ATOM 596 C CA . GLN A 1 80 ? 10.762 5.869 -11.996 1.00 93.50 80 GLN A CA 1
ATOM 597 C C . GLN A 1 80 ? 10.136 6.663 -10.843 1.00 93.50 80 GLN A C 1
ATOM 599 O O . GLN A 1 80 ? 10.227 6.251 -9.687 1.00 93.50 80 GLN A O 1
ATOM 604 N N . ASN A 1 81 ? 9.438 7.757 -11.153 1.00 95.00 81 ASN A N 1
ATOM 605 C CA . ASN A 1 81 ? 8.768 8.581 -10.145 1.00 95.00 81 ASN A CA 1
ATOM 606 C C . ASN A 1 81 ? 7.667 7.800 -9.426 1.00 95.00 81 ASN A C 1
ATOM 608 O O . ASN A 1 81 ? 7.563 7.853 -8.202 1.00 95.00 81 ASN A O 1
ATOM 612 N N . GLY A 1 82 ? 6.863 7.042 -10.172 1.00 93.94 82 GLY A N 1
ATOM 613 C CA . GLY A 1 82 ? 5.803 6.233 -9.584 1.00 93.94 82 GLY A CA 1
ATOM 614 C C . GLY A 1 82 ? 6.340 5.112 -8.691 1.00 93.94 82 GLY A C 1
ATOM 615 O O . GLY A 1 82 ? 5.798 4.879 -7.610 1.00 93.94 82 GLY A O 1
ATOM 616 N N . SER A 1 83 ? 7.463 4.496 -9.072 1.00 94.88 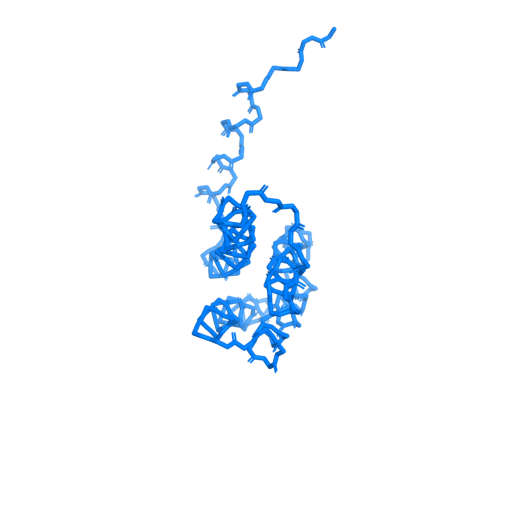83 SER A N 1
ATOM 617 C CA . SER A 1 83 ? 8.146 3.495 -8.247 1.00 94.88 83 SER A CA 1
ATOM 618 C C . SER A 1 83 ? 8.746 4.101 -6.976 1.00 94.88 83 SER A C 1
ATOM 620 O O . SER A 1 83 ? 8.694 3.471 -5.927 1.00 94.88 83 SER A O 1
ATOM 622 N N . LEU A 1 84 ? 9.254 5.337 -7.018 1.00 96.06 84 LEU A N 1
ATOM 623 C CA . LEU A 1 84 ? 9.715 6.040 -5.814 1.00 96.06 84 LEU A CA 1
ATOM 624 C C . LEU A 1 84 ? 8.564 6.320 -4.841 1.00 96.06 84 LEU A C 1
ATOM 626 O O . LEU A 1 84 ? 8.695 6.051 -3.649 1.00 96.06 84 LEU A O 1
ATOM 630 N N . VAL A 1 85 ? 7.420 6.798 -5.338 1.00 96.81 85 VAL A N 1
ATOM 631 C CA . VAL A 1 85 ? 6.224 7.018 -4.505 1.00 96.81 85 VAL A CA 1
ATOM 632 C C . VAL A 1 85 ? 5.743 5.699 -3.890 1.00 96.81 85 VAL A C 1
ATOM 634 O O . VAL A 1 85 ? 5.479 5.640 -2.689 1.00 96.81 85 VAL A O 1
ATOM 637 N N . ALA A 1 86 ? 5.696 4.623 -4.681 1.00 96.00 86 ALA A N 1
ATOM 638 C CA . ALA A 1 86 ? 5.339 3.290 -4.202 1.00 96.00 86 ALA A CA 1
ATOM 639 C C . ALA A 1 86 ? 6.335 2.745 -3.162 1.00 96.00 86 ALA A C 1
ATOM 641 O O . ALA A 1 86 ? 5.916 2.121 -2.189 1.00 96.00 86 ALA A O 1
ATOM 642 N N . ALA A 1 87 ? 7.635 3.011 -3.323 1.00 96.69 87 ALA A N 1
ATOM 643 C CA . ALA A 1 87 ? 8.658 2.624 -2.356 1.00 96.69 87 ALA A CA 1
ATOM 644 C C . ALA A 1 87 ? 8.496 3.372 -1.027 1.00 96.69 87 ALA A C 1
ATOM 646 O O . ALA A 1 87 ? 8.551 2.750 0.030 1.00 96.69 87 ALA A O 1
ATOM 647 N N . ILE A 1 88 ? 8.243 4.685 -1.068 1.00 96.75 88 ILE A N 1
ATOM 648 C CA . ILE A 1 88 ? 7.995 5.497 0.133 1.00 96.75 88 ILE A CA 1
ATOM 649 C C . ILE A 1 88 ? 6.746 4.994 0.862 1.00 96.75 88 ILE A C 1
ATOM 651 O O . ILE A 1 88 ? 6.785 4.776 2.071 1.00 96.75 88 ILE A O 1
ATOM 655 N N . ALA A 1 89 ? 5.659 4.751 0.126 1.00 96.56 89 ALA A N 1
ATOM 656 C CA . ALA A 1 89 ? 4.436 4.183 0.682 1.00 96.56 89 ALA A CA 1
ATOM 657 C C . ALA A 1 89 ? 4.682 2.800 1.307 1.00 96.56 89 ALA A C 1
ATOM 659 O O . ALA A 1 89 ? 4.254 2.541 2.429 1.00 96.56 89 ALA A O 1
ATOM 660 N N . GLY A 1 90 ? 5.416 1.929 0.610 1.00 95.88 90 GLY A N 1
ATOM 661 C CA . GLY A 1 90 ? 5.770 0.598 1.093 1.00 95.88 90 GLY A CA 1
ATOM 662 C C . GLY A 1 90 ? 6.620 0.629 2.364 1.00 95.88 90 GLY A C 1
ATOM 663 O O . GLY A 1 90 ? 6.300 -0.070 3.322 1.00 95.88 90 GLY A O 1
ATOM 664 N N . LEU A 1 91 ? 7.648 1.483 2.422 1.00 96.75 91 LEU A N 1
ATOM 665 C CA . LEU A 1 91 ? 8.457 1.681 3.630 1.00 96.75 91 LEU A CA 1
ATOM 666 C C . LEU A 1 91 ? 7.611 2.190 4.797 1.00 96.75 91 LEU A C 1
ATOM 668 O O . LEU A 1 91 ? 7.761 1.705 5.914 1.00 96.75 91 LEU A O 1
ATOM 672 N N . ALA A 1 92 ? 6.709 3.138 4.548 1.00 95.50 92 ALA A N 1
ATOM 673 C CA . ALA A 1 92 ? 5.840 3.681 5.581 1.00 95.50 92 ALA A CA 1
ATOM 674 C C . ALA A 1 92 ? 4.843 2.636 6.118 1.00 95.50 92 ALA A C 1
ATOM 676 O O . ALA A 1 92 ? 4.616 2.567 7.324 1.00 95.50 92 ALA A O 1
ATOM 677 N N . LEU A 1 93 ? 4.302 1.771 5.254 1.00 95.12 93 LEU A N 1
ATOM 678 C CA . LEU A 1 93 ? 3.467 0.641 5.675 1.00 95.12 93 LEU A CA 1
ATOM 679 C C . LEU A 1 93 ? 4.248 -0.348 6.556 1.00 95.12 93 LEU A C 1
ATOM 681 O O . LEU A 1 93 ? 3.752 -0.748 7.608 1.00 95.12 93 LEU A O 1
ATOM 685 N N . VAL A 1 94 ? 5.484 -0.687 6.175 1.00 95.06 94 VAL A N 1
ATOM 686 C CA . VAL A 1 94 ? 6.342 -1.591 6.961 1.00 95.06 94 VAL A CA 1
ATOM 687 C C . VAL A 1 94 ? 6.734 -0.974 8.306 1.00 95.06 94 VAL A C 1
ATOM 689 O O . VAL A 1 94 ? 6.683 -1.652 9.329 1.00 95.06 94 VAL A O 1
ATOM 692 N N . ALA A 1 95 ? 7.144 0.295 8.314 1.00 93.00 95 ALA A N 1
ATOM 693 C CA . ALA A 1 95 ? 7.768 0.925 9.475 1.00 93.00 95 ALA A CA 1
ATOM 694 C C . ALA A 1 95 ? 6.779 1.598 10.439 1.00 93.00 95 ALA A C 1
ATOM 696 O O . ALA A 1 95 ? 7.080 1.703 11.625 1.00 93.00 95 ALA A O 1
ATOM 697 N N . ILE A 1 96 ? 5.639 2.093 9.940 1.00 90.38 96 ILE A N 1
ATOM 698 C CA . ILE A 1 96 ? 4.740 2.983 10.695 1.00 90.38 96 ILE A CA 1
ATOM 699 C C . ILE A 1 96 ? 3.365 2.354 10.904 1.00 90.38 96 ILE A C 1
ATOM 701 O O . ILE A 1 96 ? 2.860 2.383 12.023 1.00 90.38 96 ILE A O 1
ATOM 705 N N . ALA A 1 97 ? 2.750 1.797 9.852 1.00 86.12 97 ALA A N 1
ATOM 706 C CA . ALA A 1 97 ? 1.449 1.143 10.008 1.00 86.12 97 ALA A CA 1
ATOM 707 C C . ALA A 1 97 ? 1.575 -0.097 10.906 1.00 86.12 97 ALA A C 1
ATOM 709 O O . ALA A 1 97 ? 0.734 -0.314 11.770 1.00 86.12 97 ALA A O 1
ATOM 710 N N . GLY A 1 98 ? 2.674 -0.846 10.764 1.00 75.62 98 GLY A N 1
ATOM 711 C CA . GLY A 1 98 ? 2.945 -2.007 11.603 1.00 75.62 98 GLY A CA 1
ATOM 712 C C . GLY A 1 98 ? 1.907 -3.118 11.414 1.00 75.62 98 GLY A C 1
ATOM 713 O O . GLY A 1 98 ? 1.169 -3.149 10.427 1.00 75.62 98 GLY A O 1
ATOM 714 N N . GLY A 1 99 ? 1.901 -4.079 12.341 1.00 87.94 99 GLY A N 1
ATOM 715 C CA . GLY A 1 99 ? 1.013 -5.239 12.272 1.00 87.94 99 GLY A CA 1
ATOM 716 C C . GLY A 1 99 ? 1.278 -6.147 11.062 1.00 87.94 99 GLY A C 1
ATOM 717 O O . GLY A 1 99 ? 2.066 -5.853 10.163 1.00 87.94 99 GLY A O 1
ATOM 718 N N . THR A 1 100 ? 0.618 -7.302 11.016 1.00 93.00 100 THR A N 1
ATOM 719 C CA . THR A 1 100 ? 0.810 -8.255 9.909 1.00 93.00 100 THR A CA 1
ATOM 720 C C . THR A 1 100 ? 0.350 -7.673 8.568 1.00 93.00 100 THR A C 1
ATOM 722 O O . THR A 1 100 ? 0.997 -7.894 7.546 1.00 93.00 100 THR A O 1
ATOM 725 N N . VAL A 1 101 ? -0.737 -6.894 8.562 1.00 93.31 101 VAL A N 1
ATOM 726 C CA . VAL A 1 101 ? -1.294 -6.296 7.339 1.00 93.31 101 VAL A CA 1
ATOM 727 C C . VAL A 1 101 ? -0.364 -5.221 6.780 1.00 93.31 101 VAL A C 1
ATOM 729 O O . VAL A 1 101 ? -0.044 -5.275 5.591 1.00 93.31 101 VAL A O 1
ATOM 732 N N . GLY A 1 102 ? 0.101 -4.279 7.608 1.00 93.75 102 GLY A N 1
ATOM 733 C CA . GLY A 1 102 ? 1.024 -3.224 7.176 1.00 93.75 102 GLY A CA 1
ATOM 734 C C . GLY A 1 102 ? 2.338 -3.796 6.651 1.00 93.75 102 GLY A C 1
ATOM 735 O O . GLY A 1 102 ? 2.797 -3.403 5.582 1.00 93.75 102 GLY A O 1
ATOM 736 N N . LEU A 1 103 ? 2.883 -4.818 7.318 1.00 95.88 103 LEU A N 1
ATOM 737 C CA . LEU A 1 103 ? 4.076 -5.524 6.846 1.00 95.88 103 LEU A CA 1
ATOM 738 C C . LEU A 1 103 ? 3.870 -6.169 5.469 1.00 95.88 103 LEU A C 1
ATOM 740 O O . LEU A 1 103 ? 4.640 -5.909 4.546 1.00 95.88 103 LEU A O 1
ATOM 744 N N . LEU A 1 104 ? 2.834 -6.995 5.304 1.00 96.62 104 LEU A N 1
ATOM 745 C CA . LEU A 1 104 ? 2.609 -7.728 4.053 1.00 96.62 104 LEU A CA 1
ATOM 746 C C . LEU A 1 104 ? 2.323 -6.787 2.881 1.00 96.62 104 LEU A C 1
ATOM 748 O O . LEU A 1 104 ? 2.918 -6.915 1.811 1.00 96.62 104 LEU A O 1
ATOM 752 N N . THR A 1 105 ? 1.432 -5.820 3.087 1.00 96.50 105 THR A N 1
ATOM 753 C CA . THR A 1 105 ? 1.081 -4.827 2.064 1.00 96.50 105 THR A CA 1
ATOM 754 C C . THR A 1 105 ? 2.254 -3.910 1.733 1.00 96.50 105 THR A C 1
ATOM 756 O O . THR A 1 105 ? 2.486 -3.610 0.562 1.00 96.50 105 THR A O 1
ATOM 759 N N . GLY A 1 106 ? 3.050 -3.532 2.734 1.00 96.12 106 GLY A N 1
ATOM 760 C CA . GLY A 1 106 ? 4.262 -2.749 2.549 1.00 96.12 106 GLY A CA 1
ATOM 761 C C . GLY A 1 106 ? 5.327 -3.493 1.746 1.00 96.12 106 GLY A C 1
ATOM 762 O O . GLY A 1 106 ? 5.873 -2.930 0.797 1.00 96.12 106 GLY A O 1
ATOM 763 N N . PHE A 1 107 ? 5.565 -4.777 2.031 1.00 97.25 107 PHE A N 1
ATOM 764 C CA . PHE A 1 107 ? 6.477 -5.602 1.234 1.00 97.25 107 PHE A CA 1
ATOM 765 C C . PHE A 1 107 ? 5.992 -5.813 -0.200 1.00 97.25 107 PHE A C 1
ATOM 767 O O . PHE A 1 107 ? 6.813 -5.794 -1.114 1.00 97.25 107 PHE A O 1
ATOM 774 N N . LEU A 1 108 ? 4.682 -5.952 -0.426 1.00 96.25 108 LEU A N 1
ATOM 775 C CA . LEU A 1 108 ? 4.123 -5.994 -1.781 1.00 96.25 108 LEU A CA 1
ATOM 776 C C . LEU A 1 108 ? 4.410 -4.694 -2.546 1.00 96.25 108 LEU A C 1
ATOM 778 O O . LEU A 1 108 ? 4.914 -4.743 -3.671 1.00 96.25 108 LEU A O 1
ATOM 782 N N . CYS A 1 109 ? 4.169 -3.538 -1.922 1.00 95.81 109 CYS A N 1
ATOM 783 C CA . CYS A 1 109 ? 4.495 -2.237 -2.507 1.00 95.81 109 CYS A CA 1
ATOM 784 C C . CYS A 1 109 ? 5.994 -2.098 -2.807 1.00 95.81 109 CYS A C 1
ATOM 786 O O . CYS A 1 109 ? 6.359 -1.660 -3.898 1.00 95.81 109 CYS A O 1
ATOM 788 N N . LEU A 1 110 ? 6.865 -2.522 -1.886 1.00 96.06 110 LEU A N 1
ATOM 789 C CA . LEU A 1 110 ? 8.317 -2.481 -2.075 1.00 96.06 110 LEU A CA 1
ATOM 790 C C . LEU A 1 110 ? 8.788 -3.406 -3.193 1.00 96.06 110 LEU A C 1
ATOM 792 O O . LEU A 1 110 ? 9.582 -2.985 -4.029 1.00 96.06 110 LEU A O 1
ATOM 796 N N . ALA A 1 111 ? 8.287 -4.640 -3.244 1.00 95.88 111 ALA A N 1
ATOM 797 C CA . ALA A 1 111 ? 8.644 -5.594 -4.286 1.00 95.88 111 ALA A CA 1
ATOM 798 C C . ALA A 1 111 ? 8.283 -5.053 -5.677 1.00 95.88 111 ALA A C 1
ATOM 800 O O . ALA A 1 111 ? 9.112 -5.082 -6.587 1.00 95.88 111 ALA A O 1
ATOM 801 N N . GLY A 1 112 ? 7.078 -4.494 -5.826 1.00 94.38 112 GLY A N 1
ATOM 802 C CA . GLY A 1 112 ? 6.653 -3.877 -7.080 1.00 94.38 112 GLY A CA 1
ATOM 803 C C . GLY A 1 112 ? 7.464 -2.628 -7.439 1.00 94.38 112 GLY A C 1
ATOM 804 O O . GLY A 1 112 ? 7.861 -2.462 -8.590 1.00 94.38 112 GLY A O 1
ATOM 805 N N . ALA A 1 113 ? 7.786 -1.782 -6.457 1.00 94.38 113 ALA A N 1
ATOM 806 C CA . ALA A 1 113 ? 8.606 -0.590 -6.663 1.00 94.38 113 ALA A CA 1
ATOM 807 C C . ALA A 1 113 ? 10.048 -0.920 -7.085 1.00 94.38 113 ALA A C 1
ATOM 809 O O . ALA A 1 113 ? 10.562 -0.342 -8.041 1.00 94.38 113 ALA A O 1
ATOM 810 N N . ILE A 1 114 ? 10.700 -1.866 -6.402 1.00 95.88 114 ILE A N 1
ATOM 811 C CA . ILE A 1 114 ? 12.064 -2.310 -6.727 1.00 95.88 114 ILE A CA 1
ATOM 812 C C . ILE A 1 114 ? 12.094 -2.907 -8.133 1.00 95.88 114 ILE A C 1
ATOM 814 O O . ILE A 1 114 ? 12.988 -2.592 -8.919 1.00 95.88 114 ILE A O 1
ATOM 818 N N . TRP A 1 115 ? 11.098 -3.728 -8.471 1.00 94.69 115 TRP A N 1
ATOM 819 C CA . TRP A 1 115 ? 10.992 -4.302 -9.805 1.00 94.69 115 TRP A CA 1
ATOM 820 C C . TRP A 1 115 ? 10.757 -3.222 -10.868 1.00 94.69 115 TRP A C 1
ATOM 822 O O . TRP A 1 115 ? 11.443 -3.219 -11.886 1.00 94.69 115 TRP A O 1
ATOM 832 N N . GLY A 1 116 ? 9.863 -2.262 -10.619 1.00 90.62 116 GLY A N 1
ATOM 833 C CA . GLY A 1 116 ? 9.634 -1.126 -11.515 1.00 90.62 116 GLY A CA 1
ATOM 834 C C . GLY A 1 116 ? 10.903 -0.310 -11.771 1.00 90.62 116 GLY A C 1
ATOM 835 O O . GLY A 1 116 ? 11.221 -0.022 -12.923 1.00 90.62 116 GLY A O 1
ATOM 836 N N . LEU A 1 117 ? 11.684 -0.026 -10.723 1.00 91.50 117 LEU A N 1
ATOM 837 C CA . LEU A 1 117 ? 12.978 0.650 -10.850 1.00 91.50 117 LEU A CA 1
ATOM 838 C C . LEU A 1 117 ? 13.973 -0.173 -11.672 1.00 91.50 117 LEU A C 1
ATOM 840 O O . LEU A 1 117 ? 14.627 0.379 -12.554 1.00 91.50 117 LEU A O 1
ATOM 844 N N . ALA A 1 118 ? 14.073 -1.479 -11.414 1.00 91.38 118 ALA A N 1
ATOM 845 C CA . ALA A 1 118 ? 14.967 -2.370 -12.148 1.00 91.38 118 ALA A CA 1
ATOM 846 C C . ALA A 1 118 ? 14.590 -2.490 -13.633 1.00 91.38 118 ALA A C 1
ATOM 848 O O . ALA A 1 118 ? 15.476 -2.519 -14.476 1.00 91.38 118 ALA A O 1
ATOM 849 N N . ALA A 1 119 ? 13.294 -2.516 -13.953 1.00 85.94 119 ALA A N 1
ATOM 850 C CA . ALA A 1 119 ? 12.788 -2.591 -15.323 1.00 85.94 119 ALA A CA 1
ATOM 851 C C . ALA A 1 119 ? 12.898 -1.263 -16.098 1.00 85.94 119 ALA A C 1
ATOM 853 O O . ALA A 1 119 ? 12.732 -1.254 -17.314 1.00 85.94 119 ALA A O 1
ATOM 854 N N . SER A 1 120 ? 13.133 -0.148 -15.399 1.00 80.44 120 SER A N 1
ATOM 855 C CA . SER A 1 120 ? 13.284 1.192 -15.989 1.00 80.44 120 SER A CA 1
ATOM 856 C C . SER A 1 120 ? 14.738 1.632 -16.213 1.00 80.44 120 SER A C 1
ATOM 858 O O . SER A 1 120 ? 14.957 2.750 -16.676 1.00 80.44 120 SER A O 1
ATOM 860 N N . ARG A 1 121 ? 15.710 0.785 -15.849 1.00 65.31 121 ARG A N 1
ATOM 861 C CA . ARG A 1 121 ? 17.143 0.975 -16.122 1.00 65.31 121 ARG A CA 1
ATOM 862 C C . ARG A 1 121 ? 17.515 0.392 -17.477 1.00 65.31 121 ARG A C 1
ATOM 864 O O . ARG A 1 121 ? 18.383 1.010 -18.126 1.00 65.31 121 ARG A O 1
#

Foldseek 3Di:
DPDPVVVVVVVVVVCVVPDDPLLVLLLVLLVLLQVVLVVVQVVVCVVVVHRDDRDQLSVLSNVLSVQSVVLSVVCVVPLLSSLVSLLVSLVCLCPPSDDPSSPSSSVSSNSSSVVSNVVVD

Secondary structure (DSSP, 8-state):
----HHHHHHHHHHHHHT--GGGHHHHHHHHHHHHHHHHHHHHHHHHHTSPPPPPHHHHHHHHHHHHHHHHHHHHTT-HHHHHHHHHHHHHHIIIII-HHHHHHHHHHHHHHHHHHHHHT-

Radius of gyration: 15.8 Å; chains: 1; bounding box: 44×23×39 Å

Sequence (121 aa):
MATDARTGFASSWRELARMPTFQVPVVLGGFIAALVGIFTYAFDAVKASAIVAVSAEVIYLVIFGIFGLIGYSVSKHNVQNGSLVAAIAGLALVAIAGGTVGLLTGFLCLAGAIWGLAASR

pLDDT: mean 87.74, std 13.08, range [42.22, 97.25]

=== Feature glossary ===
The record interleaves many kinds of information about one protein. Here is each kind framed as the question it answers.

Q: Are the domains correctly placed relative to each other?
A: Predicted aligned error is AlphaFold's pairwise confidence. Unlike pLDDT (per-residue), PAE is per-residue-pair and captures whether two parts of the structure are correctly placed relative to each other. Units are ångströms of expected positional error.

Q: Which residues are in helices, strands, or loops?
A: Eight-state secondary structure (DSSP): H is the canonical α-helix, G the tighter 3₁₀-helix, I the wider π-helix; E/B are β-structure, T and S are turns and bends, and '-' is everything else. DSSP derives these from the pattern of main-chain N–H···O=C hydrogen bonds, not from the sequence.

Q: What if only a Cα trace is available?
A: P-SEA three-state annotation labels each residue as helix, strand, or coil based purely on the geometry of the Cα trace. It serves as a fallback when the full backbone (and thus DSSP) is unavailable.

Q: What are the backbone torsion angles?
A: φ (phi) and ψ (psi) are the two rotatable backbone dihedrals per residue: φ is the C(i-1)–N–Cα–C torsion, ψ is the N–Cα–C–N(i+1) torsion, both in 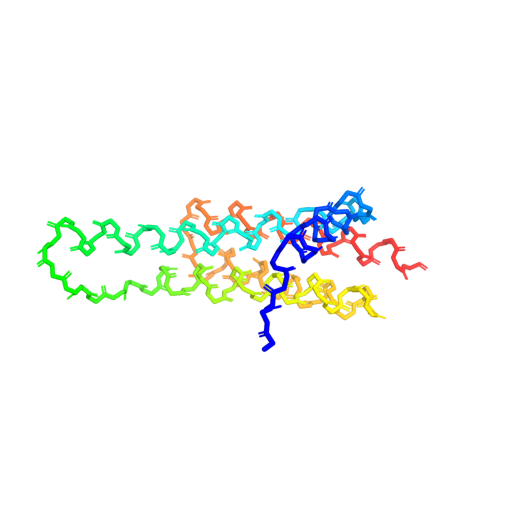degrees on (−180°, 180°]. α-helical residues cluster near (−60°, −45°); β-strand residues near (−120°, +130°). A Ramachandran plot is simply a scatter of (φ, ψ) for every residue.

Q: What known structures does this most resemble?
A: Structural nearest neighbors (via Foldseek easy-search vs the PDB). Reported per hit: target PDB id, E-value, and alignment TM-score. A TM-score above ~0.5 is the conventional threshold for 'same fold'.

Q: What family and function is it annotated with?
A: Database cross-references. InterPro integrates a dozen domain/family signature databases into unified entries with residue-range hits. GO terms attach function/process/location labels with evidence codes. CATH codes position the fold in a four-level structural taxonomy. Organism is the NCBI-taxonomy species name.

Q: Which residues are buried vs exposed?
A: Solvent accessibility: the surface area of each residue that a 1.4 Å water probe can touch, in Å². When only backbone atoms are present the absolute values are lower than full-atom SASA (side chains contribute most of the area) and are flagged as backbone-only.

Q: What do the diagnostic plots show?
A: Three diagnostic plots accompany the record. The Cα contact map visualizes the tertiary structure as a 2D adjacency matrix (8 Å cutoff, sequence-local contacts suppressed). The Ramachandran plot shows the distribution of backbone (φ, ψ) torsions, with points in the α and β basins reflecting secondary structure content. The PAE plot shows AlphaFold's inter-residue confidence as a color matrix.

Q: What is the amino-acid chain?
A: The amino-acid sequence is the protein's primary structure: the linear order of residues from the N-terminus to the C-terminus, written in one-letter code. Everything else here — the 3D coordinates, the secondary structure, the domain annotations — is ultimately a consequence of this string.

Q: What do the rendered images show?
A: The six renders are orthographic views along the three Cartesian axes in both directions. Representation (cartoon, sticks, or surface) and color scheme (sequence-rainbow or by-chain) vary across proteins so the training set covers all the common visualization conventions.

Q: Where is each backbone atom in 3D?
A: The mmCIF table is the protein's shape written out atom by atom. For each backbone N, Cα, C, and carbonyl O, it records an (x, y, z) coordinate triple in Å plus the residue type, chain letter, and residue number.

Q: How mobile is each atom in the crystal?
A: For experimental (PDB) structures, the B-factor (temperature factor) quantifies the positional spread of each atom in the crystal — a combination of thermal vibration and static disorder — in units of Å². High B-factors mark flexible loops or poorly resolved regions; low B-factors mark the rigid, well-ordered core.

Q: How big and how compact is the whole molecule?
A: Three whole-structure scalars: the radius of gyration (RMS distance of Cα from centroid, in Å), the count of Cα–Cα contacts (pairs closer than 8 Å and separated by more than four residues in sequence — i.e. tertiary, not local, contacts), and the bounding-box dimensions. Together they distinguish compact globular folds from extended fibres or disordered chains.

Q: What does the local fold look like, residue by residue?
A: A 3Di character summarizes, for each residue, the relative orientation of the Cα frame of its nearest spatial neighbor. Because it encodes fold topology rather than chemistry, 3Di alignments detect remote structural similarity that sequence alignment misses.

Q: How confident is the AlphaFold model at each residue?
A: For AlphaFold models, the B-factor field carries pLDDT — the model's own estimate of local accuracy on a 0–100 scale. Regions with pLDDT<50 should be treated as essentially unmodeled; they often correspond to intrinsically disordered segments.